Protein AF-A0A951ZK79-F1 (afdb_monomer_lite)

Secondary structure (DSSP, 8-state):
--SHHHHHHHHHHHHHHHHHHHTT-TT------S---HHHHHHHHHHHHHHHTT-HHHHHHHHHHHHHH-TT-HHHHHHHHHHHHHTT-HHHHHHHHHHHHHHHHHHH--

Sequence (110 aa):
MRYKDFSRFRFIMLTAILILANSIFSCSSAQNYSSSNKKAIKAFEIAYDWAMKRQDDKAIPKLEEAIQLDPRFAEPYMLLGEIYLDQKKYSLAESYYTQLIAINERRYAP

Radius of gyration: 23.03 Å; chains: 1; bounding box: 79×19×46 Å

pLDDT: mean 83.99, std 17.29, range [48.44, 98.19]

Foldseek 3Di:
DPPVVVVVVVVVVVVVVVVVVVVVPPPPPPPVWQDPQPQLVVLQVVLVVCVVVVVNVSNLVSLVVSCVSPVLGLSSLQSQLVNCVVVVVNVRSVVSVVSSVVSVCVVPDD

Structure (mmCIF, N/CA/C/O backbone):
data_AF-A0A951ZK79-F1
#
_entry.id   AF-A0A951ZK79-F1
#
loop_
_atom_site.group_PDB
_atom_site.id
_atom_site.type_symbol
_atom_site.label_atom_id
_atom_site.label_alt_id
_atom_site.label_comp_id
_atom_site.label_asym_id
_atom_site.label_entity_id
_atom_site.label_seq_id
_atom_site.pdbx_PDB_ins_code
_atom_site.Cartn_x
_atom_site.Cartn_y
_atom_site.Cartn_z
_atom_site.occupancy
_atom_site.B_iso_or_equiv
_atom_site.auth_seq_id
_atom_site.auth_comp_id
_atom_site.auth_asym_id
_atom_site.auth_atom_id
_atom_site.pdbx_PDB_model_num
ATOM 1 N N . MET A 1 1 ? 63.971 -4.662 23.000 1.00 49.78 1 MET A N 1
ATOM 2 C CA . MET A 1 1 ? 63.029 -5.256 22.021 1.00 49.78 1 MET A CA 1
ATOM 3 C C . MET A 1 1 ? 61.594 -5.042 22.506 1.00 49.78 1 MET A C 1
ATOM 5 O O . MET A 1 1 ? 61.064 -5.891 23.197 1.00 49.78 1 MET A O 1
ATOM 9 N N . ARG A 1 2 ? 60.987 -3.877 22.233 1.00 55.06 2 ARG A N 1
ATOM 10 C CA . ARG A 1 2 ? 59.657 -3.481 22.758 1.00 55.06 2 ARG A CA 1
ATOM 11 C C . ARG A 1 2 ? 58.756 -2.917 21.636 1.00 55.06 2 ARG A C 1
ATOM 13 O O . ARG A 1 2 ? 57.995 -1.989 21.853 1.00 55.06 2 ARG A O 1
ATOM 20 N N . TYR A 1 3 ? 58.933 -3.426 20.408 1.00 48.44 3 TYR A N 1
ATOM 21 C CA . TYR A 1 3 ? 58.300 -2.907 19.177 1.00 48.44 3 TYR A CA 1
ATOM 22 C C . TYR A 1 3 ? 57.356 -3.922 18.495 1.00 48.44 3 TYR A C 1
ATOM 24 O O . TYR A 1 3 ? 56.478 -3.533 17.732 1.00 48.44 3 TYR A O 1
ATOM 32 N N . LYS A 1 4 ? 57.494 -5.229 18.781 1.00 49.72 4 LYS A N 1
ATOM 33 C CA . LYS A 1 4 ? 56.663 -6.293 18.175 1.00 49.72 4 LYS A CA 1
ATOM 34 C C . LYS A 1 4 ? 55.264 -6.414 18.789 1.00 49.72 4 LYS A C 1
ATOM 36 O O . LYS A 1 4 ? 54.355 -6.863 18.100 1.00 49.72 4 LYS A O 1
ATOM 41 N N . ASP A 1 5 ? 55.080 -5.996 20.038 1.00 55.22 5 ASP A N 1
ATOM 42 C CA . ASP A 1 5 ? 53.776 -6.096 20.705 1.00 55.22 5 ASP A CA 1
ATOM 43 C C . ASP A 1 5 ? 52.844 -4.956 20.282 1.00 55.22 5 ASP A C 1
ATOM 45 O O . ASP A 1 5 ? 51.674 -5.187 19.985 1.00 55.22 5 ASP A O 1
ATOM 49 N N . PHE A 1 6 ? 53.379 -3.741 20.114 1.00 56.16 6 PHE A N 1
ATOM 50 C CA . PHE A 1 6 ? 52.604 -2.572 19.687 1.00 56.16 6 PHE A CA 1
ATOM 51 C C . PHE A 1 6 ? 51.996 -2.744 18.284 1.00 56.16 6 PHE A C 1
ATOM 53 O O . PHE A 1 6 ? 50.862 -2.333 18.046 1.00 56.16 6 PHE A O 1
ATOM 60 N N . SER A 1 7 ? 52.703 -3.407 17.358 1.00 61.25 7 SER A N 1
ATOM 61 C CA . SER A 1 7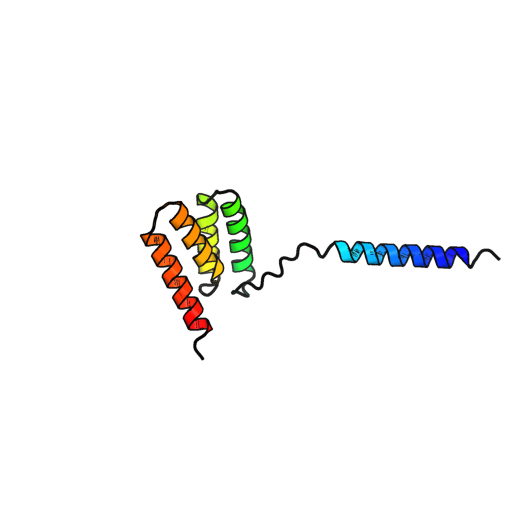 ? 52.188 -3.666 16.005 1.00 61.25 7 SER A CA 1
ATOM 62 C C . SER A 1 7 ? 51.066 -4.708 15.979 1.00 61.25 7 SER A C 1
ATOM 64 O O . SER A 1 7 ? 50.121 -4.557 15.206 1.00 61.25 7 SER A O 1
ATOM 66 N N . ARG A 1 8 ? 51.126 -5.720 16.854 1.00 61.47 8 ARG A N 1
ATOM 67 C CA . ARG A 1 8 ? 50.089 -6.754 17.003 1.00 61.47 8 ARG A CA 1
ATOM 68 C C . ARG A 1 8 ? 48.817 -6.187 17.625 1.00 61.47 8 ARG A C 1
ATOM 70 O O . ARG A 1 8 ? 47.735 -6.438 17.106 1.00 61.47 8 ARG A O 1
ATOM 77 N N . PHE A 1 9 ? 48.946 -5.346 18.653 1.00 60.41 9 PHE A N 1
ATOM 78 C CA . PHE A 1 9 ? 47.810 -4.622 19.236 1.00 60.41 9 PHE A CA 1
ATOM 79 C C . PHE A 1 9 ? 47.151 -3.672 18.236 1.00 60.41 9 PHE A C 1
ATOM 81 O O . PHE A 1 9 ? 45.927 -3.600 18.181 1.00 60.41 9 PHE A O 1
ATOM 88 N N . ARG A 1 10 ? 47.941 -2.990 17.396 1.00 61.41 10 ARG A N 1
ATOM 89 C CA . ARG A 1 10 ? 47.411 -2.098 16.356 1.00 61.41 10 ARG A CA 1
ATOM 90 C C . ARG A 1 10 ? 46.659 -2.862 15.264 1.00 61.41 10 ARG A C 1
ATOM 92 O O . ARG A 1 10 ? 45.635 -2.383 14.798 1.00 61.41 10 ARG A O 1
ATOM 99 N N . PHE A 1 11 ? 47.119 -4.060 14.904 1.00 65.50 11 PHE A N 1
ATOM 100 C CA . PHE A 1 11 ? 46.417 -4.942 13.966 1.00 65.50 11 PHE A CA 1
ATOM 101 C C . PHE A 1 11 ? 45.106 -5.479 14.549 1.00 65.50 11 PHE A C 1
ATOM 103 O O . PHE A 1 11 ? 44.089 -5.432 13.870 1.00 65.50 11 PHE A O 1
ATOM 110 N N . ILE A 1 12 ? 45.113 -5.914 15.813 1.00 66.88 12 ILE A N 1
ATOM 111 C CA . ILE A 1 12 ? 43.915 -6.403 16.515 1.00 66.88 12 ILE A CA 1
ATOM 112 C C . ILE A 1 12 ? 42.888 -5.272 16.714 1.00 66.88 12 ILE A C 1
ATOM 114 O O . ILE A 1 12 ? 41.692 -5.493 16.561 1.00 66.88 12 ILE A O 1
ATOM 118 N N . MET A 1 13 ? 43.337 -4.041 16.982 1.00 68.44 13 MET A N 1
ATOM 119 C CA . MET A 1 13 ? 42.470 -2.853 17.021 1.00 68.44 13 MET A CA 1
ATOM 120 C C . MET A 1 13 ? 41.857 -2.526 15.650 1.00 68.44 13 MET A C 1
ATOM 122 O O . MET A 1 13 ? 40.668 -2.232 15.568 1.00 68.44 13 MET A O 1
ATOM 126 N N . LEU A 1 14 ? 42.636 -2.592 14.565 1.00 67.19 14 LEU A N 1
ATOM 127 C CA . LEU A 1 14 ? 42.149 -2.294 13.211 1.00 67.19 14 LEU A CA 1
ATOM 128 C C . LEU A 1 14 ? 41.178 -3.361 12.687 1.00 67.19 14 LEU A C 1
ATOM 130 O O . LEU A 1 14 ? 40.186 -3.020 12.043 1.00 67.19 14 LEU A O 1
ATOM 134 N N . THR A 1 15 ? 41.413 -4.640 12.994 1.00 70.06 15 THR A N 1
ATOM 135 C CA . THR A 1 15 ? 40.476 -5.715 12.637 1.00 70.06 15 THR A CA 1
ATOM 136 C C . THR A 1 15 ? 39.200 -5.662 13.477 1.00 70.06 15 THR A C 1
ATOM 138 O O . THR A 1 15 ? 38.123 -5.897 12.936 1.00 70.06 15 THR A O 1
ATOM 141 N N . ALA A 1 16 ? 39.272 -5.266 14.753 1.00 65.69 16 ALA A N 1
ATOM 142 C CA . ALA A 1 16 ? 38.090 -5.055 15.593 1.00 65.69 16 ALA A CA 1
ATOM 143 C C . ALA A 1 16 ? 37.180 -3.923 15.070 1.00 65.69 16 ALA A C 1
ATOM 145 O O . ALA A 1 16 ? 35.959 -4.063 15.089 1.00 65.69 16 ALA A O 1
ATOM 146 N N . ILE A 1 17 ? 37.750 -2.841 14.525 1.00 65.62 17 ILE A N 1
ATOM 147 C CA . ILE A 1 17 ? 36.988 -1.735 13.911 1.00 65.62 17 ILE A CA 1
ATOM 148 C C . ILE A 1 17 ? 36.296 -2.179 12.604 1.00 65.62 17 ILE A C 1
ATOM 150 O O . ILE A 1 17 ? 35.152 -1.802 12.353 1.00 65.62 17 ILE A O 1
ATOM 154 N N . LEU A 1 18 ? 36.940 -3.033 11.800 1.00 63.09 18 LEU A N 1
ATOM 155 C CA . LEU A 1 18 ? 36.361 -3.611 10.574 1.00 63.09 18 LEU A CA 1
ATOM 156 C C . LEU A 1 18 ? 35.225 -4.612 10.849 1.00 63.09 18 LEU A C 1
ATOM 158 O O . LEU A 1 18 ? 34.260 -4.677 10.086 1.00 63.09 18 LEU A O 1
ATOM 162 N N . ILE A 1 19 ? 35.312 -5.381 11.938 1.00 65.56 19 ILE A N 1
ATOM 163 C CA . ILE A 1 19 ? 34.265 -6.335 12.339 1.00 65.56 19 ILE A CA 1
ATOM 164 C C . ILE A 1 19 ? 33.037 -5.592 12.886 1.00 65.56 19 ILE A C 1
ATOM 166 O O . ILE A 1 19 ? 31.910 -5.960 12.568 1.00 65.56 19 ILE A O 1
ATOM 170 N N . LEU A 1 20 ? 33.234 -4.492 13.621 1.00 60.03 20 LEU A N 1
ATOM 171 C CA . LEU A 1 20 ? 32.135 -3.653 14.115 1.00 60.03 20 LEU A CA 1
ATOM 172 C C . LEU A 1 20 ? 31.425 -2.861 13.000 1.00 60.03 20 LEU A C 1
ATOM 174 O O . LEU A 1 20 ? 30.233 -2.587 13.118 1.00 60.03 20 LEU A O 1
ATOM 178 N N . ALA A 1 21 ? 32.112 -2.544 11.897 1.00 57.22 21 ALA A N 1
ATOM 179 C CA . ALA A 1 21 ? 31.513 -1.862 10.746 1.00 57.22 21 ALA A CA 1
ATOM 180 C C . ALA A 1 21 ? 30.586 -2.763 9.900 1.00 57.22 21 ALA A C 1
ATOM 182 O O . ALA A 1 21 ? 29.674 -2.257 9.249 1.00 57.22 21 ALA A O 1
ATOM 183 N N . ASN A 1 22 ? 30.771 -4.090 9.928 1.00 57.34 22 ASN A N 1
ATOM 184 C CA . ASN A 1 22 ? 29.934 -5.036 9.173 1.00 57.34 22 ASN A CA 1
ATOM 185 C C . ASN A 1 22 ? 28.594 -5.353 9.861 1.00 57.34 22 ASN A C 1
ATOM 187 O O . ASN A 1 22 ? 27.657 -5.807 9.208 1.00 57.34 22 ASN A O 1
ATOM 191 N N . SER A 1 23 ? 28.463 -5.056 11.154 1.00 56.78 23 SER A N 1
ATOM 192 C CA . SER A 1 23 ? 27.232 -5.296 11.921 1.00 56.78 23 SER A CA 1
ATOM 193 C C . SER A 1 23 ? 26.179 -4.190 11.761 1.00 56.78 23 SER A C 1
ATOM 195 O O . SER A 1 23 ? 25.046 -4.357 12.202 1.00 56.78 23 SER A O 1
ATOM 197 N N . ILE A 1 24 ? 26.528 -3.059 11.133 1.00 57.28 24 ILE A N 1
ATOM 198 C CA . ILE A 1 24 ? 25.636 -1.894 10.963 1.00 57.28 24 ILE A CA 1
ATOM 199 C C . ILE A 1 24 ? 24.843 -1.973 9.644 1.00 57.28 24 ILE A C 1
ATOM 201 O O . ILE A 1 24 ? 23.862 -1.257 9.465 1.00 57.28 24 ILE A O 1
ATOM 205 N N . PHE A 1 25 ? 25.172 -2.900 8.738 1.00 56.06 25 PHE A N 1
ATOM 206 C CA . PHE A 1 25 ? 24.413 -3.084 7.493 1.00 56.06 25 PHE A CA 1
ATOM 207 C C . PHE A 1 25 ? 23.172 -3.983 7.649 1.00 56.06 25 PHE A C 1
ATOM 209 O O . PHE A 1 25 ? 22.625 -4.475 6.669 1.00 56.06 25 PHE A O 1
ATOM 216 N N . SER A 1 26 ? 22.697 -4.207 8.875 1.00 49.56 26 SER A N 1
ATOM 217 C CA . SER A 1 26 ? 21.471 -4.970 9.141 1.00 49.56 26 SER A CA 1
ATOM 218 C C . SER A 1 26 ? 20.305 -4.049 9.489 1.00 49.56 26 SER A C 1
ATOM 220 O O . SER A 1 26 ? 19.761 -4.116 10.580 1.00 49.56 26 SER A O 1
ATOM 222 N N . CYS A 1 27 ? 19.955 -3.155 8.565 1.00 56.09 27 CYS A N 1
ATOM 223 C CA . CYS A 1 27 ? 18.571 -2.740 8.300 1.00 56.09 27 CYS A CA 1
ATOM 224 C C . CYS A 1 27 ? 18.537 -1.891 7.020 1.00 56.09 27 CYS A C 1
ATOM 226 O O . CYS A 1 27 ? 18.042 -0.771 6.997 1.00 56.09 27 CYS A O 1
ATOM 228 N N . SER A 1 28 ? 19.133 -2.379 5.934 1.00 51.34 28 SER A N 1
ATOM 229 C CA . SER A 1 28 ? 18.596 -2.010 4.632 1.00 51.34 28 SER A CA 1
ATOM 230 C C . SER A 1 28 ? 17.682 -3.160 4.265 1.00 51.34 28 SER A C 1
ATOM 232 O O . SER A 1 28 ? 18.128 -4.229 3.854 1.00 51.34 28 SER A O 1
ATOM 234 N N . SER A 1 29 ? 16.383 -2.973 4.486 1.00 52.66 29 SER A N 1
ATOM 235 C CA . SER A 1 29 ? 15.380 -3.686 3.713 1.00 52.66 29 SER A CA 1
ATOM 236 C C . SER A 1 29 ? 15.644 -3.335 2.251 1.00 52.66 29 SER A C 1
ATOM 238 O O . SER A 1 29 ? 15.017 -2.444 1.688 1.00 52.66 29 SER A O 1
ATOM 240 N N . ALA A 1 30 ? 16.599 -4.021 1.621 1.00 54.00 30 ALA A N 1
ATOM 241 C CA . ALA A 1 30 ? 16.670 -4.149 0.177 1.00 54.00 30 ALA A CA 1
ATOM 242 C C . ALA A 1 30 ? 15.477 -5.017 -0.253 1.00 54.00 30 ALA A C 1
ATOM 244 O O . ALA A 1 30 ? 15.624 -6.114 -0.783 1.00 54.00 30 ALA A O 1
ATOM 245 N N . GLN A 1 31 ? 14.270 -4.554 0.072 1.00 59.38 31 GLN A N 1
ATOM 246 C CA . GLN A 1 31 ? 13.064 -5.003 -0.575 1.00 59.38 31 GLN A CA 1
ATOM 247 C C . GLN A 1 31 ? 13.169 -4.461 -1.992 1.00 59.38 31 GLN A C 1
ATOM 249 O O . GLN A 1 31 ? 13.301 -3.256 -2.212 1.00 59.38 31 GLN A O 1
ATOM 254 N N . ASN A 1 32 ? 13.202 -5.375 -2.956 1.00 75.31 32 ASN A N 1
ATOM 255 C CA . ASN A 1 32 ? 13.058 -5.009 -4.352 1.00 75.31 32 ASN A CA 1
ATOM 256 C C . ASN A 1 32 ? 11.607 -4.580 -4.541 1.00 75.31 32 ASN A C 1
ATOM 258 O O . ASN A 1 32 ? 10.751 -5.406 -4.849 1.00 75.31 32 ASN A O 1
ATOM 262 N N . TYR A 1 33 ? 11.341 -3.301 -4.284 1.00 88.44 33 TYR A N 1
ATOM 263 C CA . TYR A 1 33 ? 10.054 -2.712 -4.582 1.00 88.44 33 TYR A CA 1
ATOM 264 C C . TYR A 1 33 ? 9.810 -2.756 -6.079 1.00 88.44 33 TYR A C 1
ATOM 266 O O . TYR A 1 33 ? 10.717 -2.643 -6.905 1.00 88.44 33 TYR A O 1
ATOM 274 N N . SER A 1 34 ? 8.545 -2.873 -6.430 1.00 87.12 34 SER A N 1
ATOM 275 C CA . SER A 1 34 ? 8.119 -2.929 -7.811 1.00 87.12 34 SER A CA 1
ATOM 276 C C . SER A 1 34 ? 8.192 -1.566 -8.524 1.00 87.12 34 SER A C 1
ATOM 278 O O . SER A 1 34 ? 8.068 -1.489 -9.749 1.00 87.12 34 SER A O 1
ATOM 280 N N . SER A 1 35 ? 8.464 -0.509 -7.749 1.00 89.75 35 SER A N 1
ATOM 281 C CA . SER A 1 35 ? 8.809 0.843 -8.179 1.00 89.75 35 SER A CA 1
ATOM 282 C C . SER A 1 35 ? 10.278 1.161 -7.895 1.00 89.75 35 SER A C 1
ATOM 284 O O . SER A 1 35 ? 10.828 0.757 -6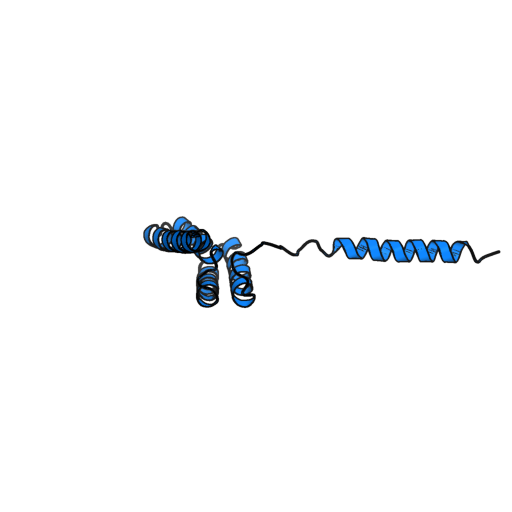.874 1.00 89.75 35 SER A O 1
ATOM 286 N N . SER A 1 36 ? 10.898 1.976 -8.753 1.00 90.44 36 SER A N 1
ATOM 287 C CA . SER A 1 36 ? 12.195 2.621 -8.494 1.00 90.44 36 SER A CA 1
ATOM 288 C C . SER A 1 36 ? 12.060 4.077 -8.015 1.00 90.44 36 SER A C 1
ATOM 290 O O . SER A 1 36 ? 13.066 4.769 -7.817 1.00 90.44 36 SER A O 1
ATOM 292 N N . ASN A 1 37 ? 10.833 4.589 -7.855 1.00 93.88 37 ASN A N 1
ATOM 293 C CA . ASN A 1 37 ? 10.580 5.963 -7.435 1.00 93.88 37 ASN A CA 1
ATOM 294 C C . ASN A 1 37 ? 10.774 6.108 -5.921 1.00 93.88 37 ASN A C 1
ATOM 296 O O . ASN A 1 37 ? 9.907 5.770 -5.120 1.00 93.88 37 ASN A O 1
ATOM 300 N N . LYS A 1 38 ? 11.900 6.710 -5.525 1.00 93.44 38 LYS A N 1
ATOM 301 C CA . LYS A 1 38 ? 12.260 6.936 -4.114 1.00 93.44 38 LYS A CA 1
ATOM 302 C C . LYS A 1 38 ? 11.196 7.691 -3.312 1.00 93.44 38 LYS A C 1
ATOM 304 O O . LYS A 1 38 ? 11.055 7.436 -2.120 1.00 93.44 38 LYS A O 1
ATOM 309 N N . LYS A 1 39 ? 10.470 8.634 -3.928 1.00 95.50 39 LYS A N 1
ATOM 310 C CA . LYS A 1 39 ? 9.407 9.375 -3.230 1.00 95.50 39 LYS A CA 1
ATOM 311 C C . LYS A 1 39 ? 8.206 8.470 -2.964 1.00 95.50 39 LYS A C 1
ATOM 313 O O . LYS A 1 39 ? 7.706 8.472 -1.845 1.00 95.50 39 LYS A O 1
ATOM 318 N N . ALA A 1 40 ? 7.801 7.686 -3.966 1.00 96.31 40 ALA A N 1
ATOM 319 C CA . ALA A 1 40 ? 6.705 6.727 -3.840 1.00 96.31 40 ALA A CA 1
ATOM 320 C C . ALA A 1 40 ? 7.027 5.663 -2.783 1.00 96.31 40 ALA A C 1
ATOM 322 O O . ALA A 1 40 ? 6.229 5.430 -1.881 1.00 96.31 40 ALA A O 1
ATOM 323 N N . ILE A 1 41 ? 8.242 5.105 -2.834 1.00 95.44 41 ILE A N 1
ATOM 324 C CA . ILE A 1 41 ? 8.751 4.140 -1.851 1.00 95.44 41 ILE A CA 1
ATOM 325 C C . ILE A 1 41 ? 8.686 4.719 -0.438 1.00 95.44 41 ILE A C 1
ATOM 327 O O . ILE A 1 41 ? 8.127 4.098 0.456 1.00 95.44 41 ILE A O 1
ATOM 331 N N . LYS A 1 42 ? 9.189 5.941 -0.234 1.00 95.94 42 LYS A N 1
ATOM 332 C CA . LYS A 1 42 ? 9.167 6.573 1.089 1.00 95.94 42 LYS A CA 1
ATOM 333 C C . LYS A 1 42 ? 7.741 6.801 1.603 1.00 95.94 42 LYS A C 1
ATOM 335 O O . LYS A 1 42 ? 7.488 6.623 2.791 1.00 95.94 42 LYS A O 1
ATOM 340 N N . ALA A 1 43 ? 6.817 7.212 0.732 1.00 97.19 43 ALA A N 1
ATOM 341 C CA . ALA A 1 43 ? 5.410 7.363 1.097 1.00 97.19 43 ALA A CA 1
ATOM 342 C C . ALA A 1 43 ? 4.791 6.015 1.507 1.00 97.19 43 ALA A C 1
ATOM 344 O O . ALA A 1 43 ? 4.128 5.945 2.542 1.00 97.19 43 ALA A O 1
ATOM 345 N N . PHE A 1 44 ? 5.085 4.943 0.763 1.00 97.44 44 PHE A N 1
ATOM 346 C CA . PHE A 1 44 ? 4.665 3.581 1.092 1.00 97.44 44 PHE A CA 1
ATOM 347 C C . PHE A 1 44 ? 5.252 3.084 2.417 1.00 97.44 44 PHE A C 1
ATOM 349 O O . PHE A 1 44 ? 4.507 2.572 3.240 1.00 97.44 44 PHE A O 1
ATOM 356 N N . GLU A 1 45 ? 6.546 3.276 2.674 1.00 95.25 45 GLU A N 1
ATOM 357 C CA . GLU A 1 45 ? 7.187 2.858 3.931 1.00 95.25 45 GLU A CA 1
ATOM 358 C C . GLU A 1 45 ? 6.543 3.526 5.151 1.00 95.25 45 GLU A C 1
ATOM 360 O O . GLU A 1 45 ? 6.270 2.872 6.158 1.00 95.25 45 GLU A O 1
ATOM 365 N N . ILE A 1 46 ? 6.243 4.826 5.044 1.00 96.19 46 ILE A N 1
ATOM 366 C CA . ILE A 1 46 ? 5.512 5.559 6.083 1.00 96.19 46 ILE A CA 1
ATOM 367 C C . ILE A 1 46 ? 4.112 4.966 6.253 1.00 96.19 46 ILE A C 1
ATOM 369 O O . ILE A 1 46 ? 3.672 4.737 7.377 1.00 96.19 46 ILE A O 1
ATOM 373 N N . ALA A 1 47 ? 3.403 4.724 5.151 1.00 97.25 47 ALA A N 1
ATOM 374 C CA . ALA A 1 47 ? 2.068 4.151 5.197 1.00 97.25 47 ALA A CA 1
ATOM 375 C C . ALA A 1 47 ? 2.046 2.750 5.818 1.00 97.25 47 ALA A C 1
ATOM 377 O O . ALA A 1 47 ? 1.160 2.449 6.613 1.00 97.25 47 ALA A O 1
ATOM 378 N N . TYR A 1 48 ? 3.034 1.920 5.489 1.00 95.88 48 TYR A N 1
ATOM 379 C CA . TYR A 1 48 ? 3.191 0.571 6.011 1.00 95.88 48 TYR A CA 1
ATOM 380 C C . TYR A 1 48 ? 3.383 0.591 7.530 1.00 95.88 48 TYR A C 1
ATOM 382 O O . TYR A 1 48 ? 2.694 -0.135 8.240 1.00 95.88 48 TYR A O 1
ATOM 390 N N . ASP A 1 49 ? 4.229 1.480 8.061 1.00 96.12 49 ASP A N 1
ATOM 391 C CA . ASP A 1 49 ? 4.384 1.652 9.514 1.00 96.12 49 ASP A CA 1
ATOM 392 C C . ASP A 1 49 ? 3.065 2.059 10.201 1.00 96.12 49 ASP A C 1
ATOM 394 O O . ASP A 1 49 ? 2.723 1.534 11.265 1.00 96.12 49 ASP A O 1
ATOM 398 N N . TRP A 1 50 ? 2.272 2.942 9.581 1.00 97.25 50 TRP A N 1
ATOM 399 C CA . TRP A 1 50 ? 0.941 3.288 10.094 1.00 97.25 50 TRP A CA 1
ATOM 400 C C . TRP A 1 50 ? -0.043 2.113 10.032 1.00 97.25 50 TRP A C 1
ATOM 402 O O . TRP A 1 50 ? -0.761 1.881 11.007 1.00 97.25 50 TRP A O 1
ATOM 412 N N . ALA A 1 51 ? -0.049 1.345 8.941 1.00 96.38 51 ALA A N 1
ATOM 413 C CA . ALA A 1 51 ? -0.902 0.168 8.774 1.00 96.38 51 ALA A CA 1
ATOM 414 C C . ALA A 1 51 ? -0.564 -0.927 9.800 1.00 96.38 51 ALA A C 1
ATOM 416 O O . ALA A 1 51 ? -1.456 -1.490 10.431 1.00 96.38 51 ALA A O 1
ATOM 417 N N . MET A 1 52 ? 0.726 -1.149 10.079 1.00 94.19 52 MET A N 1
ATOM 418 C CA . MET A 1 52 ? 1.178 -2.065 11.136 1.00 94.19 52 MET A CA 1
ATOM 419 C C . MET A 1 52 ? 0.689 -1.640 12.528 1.00 94.19 52 MET A C 1
ATOM 421 O O . MET A 1 52 ? 0.445 -2.481 13.393 1.00 94.19 52 MET A O 1
ATOM 425 N N . LYS A 1 53 ? 0.491 -0.334 12.742 1.00 95.88 53 LYS A N 1
ATOM 426 C CA . LYS A 1 53 ? -0.108 0.238 13.959 1.00 95.88 53 LYS A CA 1
ATOM 427 C C . LYS A 1 53 ? -1.639 0.285 13.917 1.00 95.88 53 LYS A C 1
ATOM 429 O O . LYS A 1 53 ? -2.232 0.852 14.835 1.00 95.88 53 LYS A O 1
ATOM 434 N N . ARG A 1 54 ? -2.270 -0.285 12.881 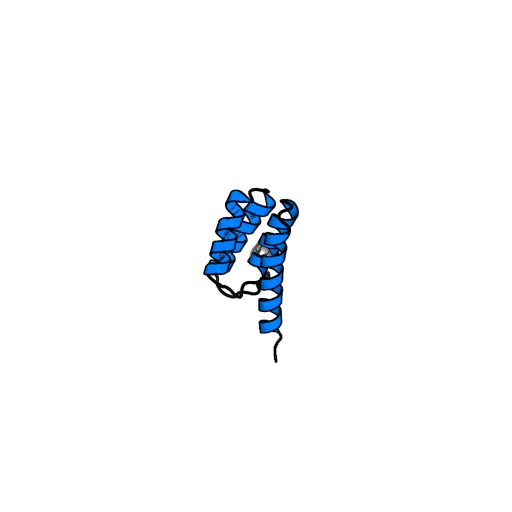1.00 94.19 54 ARG A N 1
ATOM 435 C CA . ARG A 1 54 ? -3.725 -0.274 12.633 1.00 94.19 54 ARG A CA 1
ATOM 436 C C . ARG A 1 54 ? -4.304 1.144 12.524 1.00 94.19 54 ARG A C 1
ATOM 438 O O . ARG A 1 54 ? -5.471 1.369 12.830 1.00 94.19 54 ARG A O 1
ATOM 445 N N . GLN A 1 55 ? -3.472 2.111 12.128 1.00 97.06 55 GLN A N 1
ATOM 446 C CA . GLN A 1 55 ? -3.859 3.506 11.889 1.00 97.06 55 GLN A CA 1
ATOM 447 C C . GLN A 1 55 ? -4.172 3.701 10.405 1.00 97.06 55 GLN A C 1
ATOM 449 O O . GLN A 1 55 ? -3.481 4.428 9.686 1.00 97.06 55 GLN A O 1
ATOM 454 N N . ASP A 1 56 ? -5.202 2.993 9.942 1.00 96.06 56 ASP A N 1
ATOM 455 C CA . ASP A 1 56 ? -5.600 2.954 8.532 1.00 96.06 56 ASP A CA 1
ATOM 456 C C . ASP A 1 56 ? -5.980 4.345 8.005 1.00 96.06 56 ASP A C 1
ATOM 458 O O . ASP A 1 56 ? -5.710 4.674 6.853 1.00 96.06 56 ASP A O 1
ATOM 462 N N . ASP A 1 57 ? -6.542 5.193 8.868 1.00 96.62 57 ASP A N 1
ATOM 463 C CA . ASP A 1 57 ? -6.887 6.591 8.596 1.00 96.62 57 ASP A CA 1
ATOM 464 C C . ASP A 1 57 ? -5.679 7.429 8.150 1.00 96.62 57 ASP A C 1
ATOM 466 O O . ASP A 1 57 ? -5.817 8.338 7.330 1.00 96.62 57 ASP A O 1
ATOM 470 N N . LYS A 1 58 ? -4.484 7.098 8.650 1.00 97.19 58 LYS A N 1
ATOM 471 C CA . LYS A 1 58 ? -3.218 7.734 8.258 1.00 97.19 58 LYS A CA 1
ATOM 472 C C . LYS A 1 58 ? -2.490 6.972 7.160 1.00 97.19 58 LYS A C 1
ATOM 474 O O . LYS A 1 58 ? -1.794 7.596 6.359 1.00 97.19 58 LYS A O 1
ATOM 479 N N . ALA A 1 59 ? -2.630 5.648 7.123 1.00 97.94 59 ALA A N 1
ATOM 480 C CA . ALA A 1 59 ? -1.980 4.803 6.128 1.00 97.94 59 ALA A CA 1
ATOM 481 C C . ALA A 1 59 ? -2.561 5.030 4.726 1.00 97.94 59 ALA A C 1
ATOM 483 O O . ALA A 1 59 ? -1.806 5.289 3.791 1.00 97.94 59 ALA A O 1
ATOM 484 N N . ILE A 1 60 ? -3.892 5.009 4.588 1.00 98.12 60 ILE A N 1
ATOM 485 C CA . ILE A 1 60 ? -4.602 5.142 3.305 1.00 98.12 60 ILE A CA 1
ATOM 486 C C . ILE A 1 60 ? -4.145 6.367 2.491 1.00 98.12 60 ILE A C 1
ATOM 488 O O . ILE A 1 60 ? -3.692 6.164 1.365 1.00 98.12 60 ILE A O 1
ATOM 492 N N . PRO A 1 61 ? -4.154 7.613 3.013 1.00 98.19 61 PRO A N 1
ATOM 493 C CA . PRO A 1 61 ? -3.751 8.773 2.213 1.00 98.19 61 PRO A CA 1
ATOM 494 C C . PRO A 1 61 ? -2.279 8.719 1.782 1.00 98.19 61 PRO A C 1
ATOM 496 O O . PRO A 1 61 ? -1.912 9.270 0.746 1.00 98.19 61 PRO A O 1
ATOM 499 N N . LYS A 1 62 ? -1.413 8.042 2.549 1.00 98.19 62 LYS A N 1
ATOM 500 C CA . LYS A 1 62 ? -0.009 7.834 2.173 1.00 98.19 62 LYS A CA 1
ATOM 501 C C . LYS A 1 62 ? 0.170 6.744 1.118 1.00 98.19 62 LYS A C 1
ATOM 503 O O . LYS A 1 62 ? 1.058 6.873 0.277 1.00 98.19 62 LYS A O 1
ATOM 508 N N . LEU A 1 63 ? -0.685 5.723 1.109 1.00 98.19 63 LEU A N 1
ATOM 509 C CA . LEU A 1 63 ? -0.734 4.740 0.021 1.00 98.19 63 LEU A CA 1
ATOM 510 C C . LEU A 1 63 ? -1.239 5.379 -1.271 1.00 98.19 63 LEU A C 1
ATOM 512 O O . LEU A 1 63 ? -0.646 5.168 -2.324 1.00 98.19 63 LEU A O 1
ATOM 516 N N . GLU A 1 64 ? -2.269 6.219 -1.189 1.00 97.88 64 GLU A N 1
ATOM 517 C CA . GLU A 1 64 ? -2.762 6.988 -2.335 1.00 97.88 64 GLU A CA 1
ATOM 518 C C . GLU A 1 64 ? -1.694 7.950 -2.874 1.00 97.88 64 GLU A C 1
ATOM 520 O O . GLU A 1 64 ? -1.502 8.035 -4.085 1.00 97.88 64 GLU A O 1
ATOM 525 N N . GLU A 1 65 ? -0.935 8.621 -1.999 1.00 97.94 65 GLU A N 1
ATOM 526 C CA . GLU A 1 65 ? 0.225 9.428 -2.401 1.00 97.94 65 GLU A CA 1
ATOM 527 C C . GLU A 1 65 ? 1.273 8.576 -3.138 1.00 97.94 65 GLU A C 1
ATOM 529 O O . GLU A 1 65 ? 1.768 8.978 -4.192 1.00 97.94 65 GLU A O 1
ATOM 534 N N . ALA A 1 66 ? 1.592 7.380 -2.632 1.00 97.69 66 ALA A N 1
ATOM 535 C CA . ALA A 1 66 ? 2.529 6.470 -3.290 1.00 97.69 66 ALA A CA 1
ATOM 536 C C . ALA A 1 66 ? 2.046 6.059 -4.694 1.00 97.69 66 ALA A C 1
ATOM 538 O O . ALA A 1 66 ? 2.846 6.056 -5.630 1.00 97.69 66 ALA A O 1
ATOM 539 N N . ILE A 1 67 ? 0.745 5.797 -4.854 1.00 97.38 67 ILE A N 1
ATOM 540 C CA . ILE A 1 67 ? 0.105 5.488 -6.144 1.00 97.38 67 ILE A CA 1
ATOM 541 C C . ILE A 1 67 ? 0.157 6.683 -7.101 1.00 97.38 67 ILE A C 1
ATOM 543 O O . ILE A 1 67 ? 0.452 6.519 -8.282 1.00 97.38 67 ILE A O 1
ATOM 547 N N . GLN A 1 68 ? -0.096 7.898 -6.612 1.00 97.38 68 GLN A N 1
ATOM 548 C CA . GLN A 1 68 ? -0.003 9.109 -7.432 1.00 97.38 68 GLN A CA 1
ATOM 549 C C . GLN A 1 68 ? 1.430 9.363 -7.913 1.00 97.38 68 GLN A C 1
ATOM 551 O O . GLN A 1 68 ? 1.641 9.817 -9.038 1.00 97.38 68 GLN A O 1
ATOM 556 N N . LEU A 1 69 ? 2.419 9.073 -7.064 1.00 97.25 69 LEU A N 1
ATOM 557 C CA . LEU A 1 69 ? 3.836 9.230 -7.384 1.00 97.25 69 LEU A CA 1
ATOM 558 C C . LEU A 1 69 ? 4.343 8.155 -8.353 1.00 97.25 69 LEU A C 1
ATOM 560 O O . LEU A 1 69 ? 5.205 8.450 -9.184 1.00 97.25 69 LEU A O 1
ATOM 564 N N . ASP A 1 70 ? 3.847 6.924 -8.242 1.00 95.75 70 ASP A N 1
ATOM 565 C CA . ASP A 1 70 ? 4.094 5.863 -9.214 1.00 95.75 70 ASP A CA 1
ATOM 566 C C . ASP A 1 70 ? 2.877 4.927 -9.354 1.00 95.75 70 ASP A C 1
ATOM 568 O O . ASP A 1 70 ? 2.702 3.999 -8.560 1.00 95.75 70 ASP A O 1
ATOM 572 N N . PRO A 1 71 ? 2.077 5.094 -10.423 1.00 95.19 71 PRO A N 1
ATOM 573 C CA . PRO A 1 71 ? 0.909 4.254 -10.663 1.00 95.19 71 PRO A CA 1
ATOM 574 C C . PRO A 1 71 ? 1.229 2.780 -10.926 1.00 95.19 71 PRO A C 1
ATOM 576 O O . PRO A 1 71 ? 0.323 1.954 -10.872 1.00 95.19 71 PRO A O 1
ATOM 579 N N . ARG A 1 72 ? 2.484 2.426 -11.237 1.00 93.62 72 ARG A N 1
ATOM 580 C CA . ARG A 1 72 ? 2.926 1.037 -11.455 1.00 93.62 72 ARG A CA 1
ATOM 581 C C . ARG A 1 72 ? 3.503 0.402 -10.188 1.00 93.62 72 ARG A C 1
ATOM 583 O O . ARG A 1 72 ? 3.955 -0.745 -10.249 1.00 93.62 72 ARG A O 1
ATOM 590 N N . PHE A 1 73 ? 3.493 1.122 -9.066 1.00 95.44 73 PHE 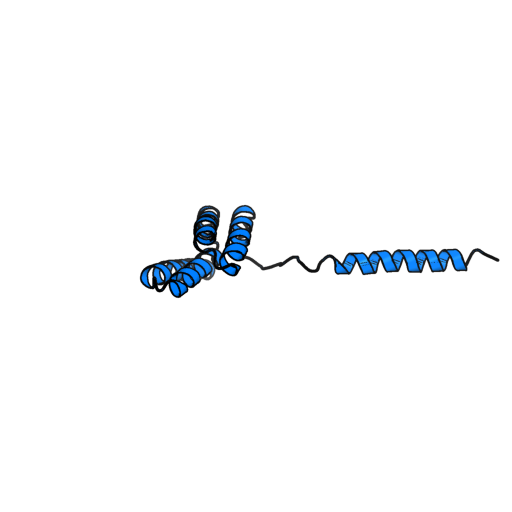A N 1
ATOM 591 C CA . PHE A 1 73 ? 3.942 0.613 -7.781 1.00 95.44 73 PHE A CA 1
ATOM 592 C C . PHE A 1 73 ? 2.871 -0.302 -7.183 1.00 95.44 73 PHE A C 1
ATOM 594 O O . PHE A 1 73 ? 1.855 0.166 -6.688 1.00 95.44 73 PHE A O 1
ATOM 601 N N . ALA A 1 74 ? 3.081 -1.611 -7.274 1.00 95.12 74 ALA A N 1
ATOM 602 C CA . ALA A 1 74 ? 2.115 -2.654 -6.935 1.00 95.12 74 ALA A CA 1
ATOM 603 C C . ALA A 1 74 ? 1.766 -2.721 -5.432 1.00 95.12 74 ALA A C 1
ATOM 605 O O . ALA A 1 74 ? 0.618 -2.953 -5.059 1.00 95.12 74 ALA A O 1
ATOM 606 N N . GLU A 1 75 ? 2.746 -2.505 -4.563 1.00 95.50 75 GLU A N 1
ATOM 607 C CA . GLU A 1 75 ? 2.665 -2.726 -3.120 1.00 95.50 75 GLU A CA 1
ATOM 608 C C . GLU A 1 75 ? 1.613 -1.838 -2.431 1.00 95.50 75 GLU A C 1
ATOM 610 O O . GLU A 1 75 ? 0.832 -2.370 -1.639 1.00 95.50 75 GLU A O 1
ATOM 615 N N . PRO A 1 76 ? 1.486 -0.535 -2.765 1.00 97.25 76 PRO A N 1
ATOM 616 C CA . PRO A 1 76 ? 0.374 0.283 -2.295 1.00 97.25 76 PRO A CA 1
ATOM 617 C C . PRO A 1 76 ? -1.024 -0.270 -2.605 1.00 97.25 76 PRO A C 1
ATOM 619 O O . PRO A 1 76 ? -1.891 -0.234 -1.735 1.00 97.25 76 PRO A O 1
ATOM 622 N N . TYR A 1 77 ? -1.255 -0.802 -3.813 1.00 97.56 77 TYR A N 1
ATOM 623 C CA . TYR A 1 77 ? -2.560 -1.367 -4.188 1.00 97.56 77 TYR A CA 1
ATOM 624 C C . TYR A 1 77 ? -2.868 -2.631 -3.391 1.00 97.56 77 TYR A C 1
ATOM 626 O O . TYR A 1 77 ? -4.001 -2.825 -2.954 1.00 97.56 77 TYR A O 1
ATOM 634 N N . MET A 1 78 ? -1.854 -3.473 -3.180 1.00 96.56 78 MET A N 1
ATOM 635 C CA . MET A 1 78 ? -1.979 -4.683 -2.371 1.00 96.56 78 MET A CA 1
ATOM 636 C C . MET A 1 78 ? -2.372 -4.340 -0.931 1.00 96.56 78 MET A C 1
ATOM 638 O O . MET A 1 78 ? -3.354 -4.880 -0.424 1.00 96.56 78 MET A O 1
ATOM 642 N N . LEU A 1 79 ? -1.667 -3.388 -0.310 1.00 97.00 79 LEU A N 1
ATOM 643 C CA . LEU A 1 79 ? -1.928 -2.998 1.075 1.00 97.00 79 LEU A CA 1
ATOM 644 C C . LEU A 1 79 ? -3.276 -2.279 1.238 1.00 97.00 79 LEU A C 1
ATOM 646 O O . LEU A 1 79 ? -3.976 -2.524 2.216 1.00 97.00 79 LEU A O 1
ATOM 650 N N . LEU A 1 80 ? -3.690 -1.438 0.280 1.00 98.00 80 LEU A N 1
ATOM 651 C CA . LEU A 1 80 ? -5.043 -0.862 0.279 1.00 98.00 80 LEU A CA 1
ATOM 652 C C . LEU A 1 80 ? -6.114 -1.951 0.177 1.00 98.00 80 LEU A C 1
ATOM 654 O O . LEU A 1 80 ? -7.110 -1.894 0.897 1.00 98.00 80 LEU A O 1
ATOM 658 N N . GLY A 1 81 ? -5.900 -2.955 -0.678 1.00 97.44 81 GLY A N 1
ATOM 659 C CA . GLY A 1 81 ? -6.768 -4.126 -0.772 1.00 97.44 81 GLY A CA 1
ATOM 660 C C . GLY A 1 81 ? -6.930 -4.828 0.577 1.00 97.44 81 GLY A C 1
ATOM 661 O O . GLY A 1 81 ? -8.058 -5.030 1.021 1.00 97.44 81 GLY A O 1
ATOM 662 N N . GLU A 1 82 ? -5.821 -5.115 1.264 1.00 97.00 82 GLU A N 1
ATOM 663 C CA . GLU A 1 82 ? -5.817 -5.756 2.588 1.00 97.00 82 GLU A CA 1
ATOM 664 C C . GLU A 1 82 ? -6.538 -4.912 3.647 1.00 97.00 82 GLU A C 1
ATOM 666 O O . GLU A 1 82 ? -7.429 -5.413 4.333 1.00 97.00 82 GLU A O 1
ATOM 671 N N . ILE A 1 83 ? -6.233 -3.613 3.724 1.00 97.44 83 ILE A N 1
ATOM 672 C CA . ILE A 1 83 ? -6.898 -2.681 4.647 1.00 97.44 83 ILE A CA 1
ATOM 673 C C . ILE A 1 83 ? -8.416 -2.678 4.413 1.00 97.44 83 ILE A C 1
ATOM 675 O O . ILE A 1 83 ? -9.206 -2.744 5.357 1.00 97.44 83 ILE A O 1
ATOM 679 N N . TYR A 1 84 ? -8.864 -2.626 3.155 1.00 97.94 84 TYR A N 1
ATOM 680 C CA . TYR A 1 84 ? -10.295 -2.622 2.855 1.00 97.94 84 TYR A CA 1
ATOM 681 C C . TYR A 1 84 ? -10.968 -3.982 3.068 1.00 97.94 84 TYR A C 1
ATOM 683 O O . TYR A 1 84 ? -12.147 -4.003 3.437 1.00 97.94 84 TYR A O 1
ATOM 691 N N . LEU A 1 85 ? -10.250 -5.098 2.906 1.00 96.94 85 LEU A N 1
ATOM 692 C CA . LEU A 1 85 ? -10.739 -6.421 3.303 1.00 96.94 85 LEU A CA 1
ATOM 693 C C . LEU A 1 85 ? -10.969 -6.498 4.814 1.00 96.94 85 LEU A C 1
ATOM 695 O O . LEU A 1 85 ? -12.047 -6.921 5.238 1.00 96.94 85 LEU A O 1
ATOM 699 N N . ASP A 1 86 ? -10.012 -6.026 5.615 1.00 95.94 86 ASP A N 1
ATOM 700 C CA . ASP A 1 86 ? -10.116 -5.985 7.078 1.00 95.94 86 ASP A CA 1
ATOM 701 C C . ASP A 1 86 ? -11.291 -5.107 7.539 1.00 95.94 86 ASP A C 1
ATOM 703 O O . ASP A 1 86 ? -12.012 -5.440 8.485 1.00 95.94 86 ASP A O 1
ATOM 707 N N . GLN A 1 87 ? -11.562 -4.020 6.811 1.00 96.44 87 GLN A N 1
ATOM 708 C CA . GLN A 1 87 ? -12.723 -3.150 7.024 1.00 96.44 87 GLN A CA 1
ATOM 709 C C . GLN A 1 87 ? -14.044 -3.717 6.470 1.00 96.44 87 GLN A C 1
ATOM 711 O O . GLN A 1 87 ? -15.076 -3.048 6.565 1.00 96.44 87 GLN A O 1
ATOM 716 N N . LYS A 1 88 ? -14.043 -4.926 5.890 1.00 97.69 88 LYS A N 1
ATOM 717 C CA . LYS A 1 88 ? -15.197 -5.575 5.232 1.00 97.69 88 LYS A CA 1
ATOM 718 C C . LYS A 1 88 ? -15.776 -4.780 4.054 1.00 97.69 88 LYS A C 1
ATOM 720 O O . LYS A 1 88 ? -16.928 -4.972 3.664 1.00 97.69 88 LYS A O 1
ATOM 725 N N . LYS A 1 89 ? -14.985 -3.887 3.460 1.00 97.88 89 LYS A N 1
ATOM 726 C CA . LYS A 1 89 ? -15.347 -3.091 2.281 1.00 97.88 89 LYS A CA 1
ATOM 727 C C . LYS A 1 89 ? -14.927 -3.832 1.012 1.00 97.88 89 LYS A C 1
ATOM 729 O O . LYS A 1 89 ? -14.058 -3.383 0.268 1.00 97.88 89 LYS A O 1
ATOM 734 N N . TYR A 1 90 ? -15.563 -4.975 0.767 1.00 96.38 90 TYR A N 1
ATOM 735 C CA . TYR A 1 90 ? -15.152 -5.921 -0.276 1.00 96.38 90 TYR A CA 1
ATOM 736 C C . TYR A 1 90 ? -15.107 -5.311 -1.680 1.00 96.38 90 TYR A C 1
ATOM 738 O O . TYR A 1 90 ? -14.150 -5.547 -2.405 1.00 96.38 90 TYR A O 1
ATOM 746 N N . SER A 1 91 ? -16.075 -4.463 -2.038 1.00 97.25 91 SER A N 1
ATOM 747 C CA . SER A 1 91 ? -16.113 -3.812 -3.357 1.00 97.25 91 SER A CA 1
ATOM 748 C C . SER A 1 91 ? -14.924 -2.875 -3.598 1.00 97.25 91 SER A C 1
ATOM 750 O O . SER A 1 91 ? -14.428 -2.768 -4.716 1.00 97.25 91 SER A O 1
ATOM 752 N N . LEU A 1 92 ? -14.444 -2.197 -2.549 1.00 96.06 92 LEU A N 1
ATOM 753 C CA . LEU A 1 92 ? -13.247 -1.359 -2.642 1.00 96.06 92 LEU A CA 1
ATOM 754 C C . LEU A 1 92 ? -11.992 -2.224 -2.752 1.00 96.06 92 LEU A C 1
ATOM 756 O O . LEU A 1 92 ? -11.158 -1.969 -3.617 1.00 96.06 92 LEU A O 1
ATOM 760 N N . ALA A 1 93 ? -11.884 -3.268 -1.930 1.00 97.50 93 ALA A N 1
ATOM 761 C CA . ALA A 1 93 ? -10.766 -4.203 -1.998 1.00 97.50 93 ALA A CA 1
ATOM 762 C C . ALA A 1 93 ? -10.644 -4.862 -3.383 1.00 97.50 93 ALA A C 1
ATOM 764 O O . ALA A 1 93 ? -9.562 -4.882 -3.964 1.00 97.50 93 ALA A O 1
ATOM 765 N N . GLU A 1 94 ? -11.760 -5.329 -3.949 1.00 96.69 94 GLU A N 1
ATOM 766 C CA . GLU A 1 94 ? -11.822 -5.912 -5.293 1.00 96.69 94 GLU A CA 1
ATOM 767 C C . GLU A 1 94 ? -11.322 -4.935 -6.364 1.00 96.69 94 GLU A C 1
ATOM 769 O O . GLU A 1 94 ? -10.530 -5.314 -7.229 1.00 96.69 94 GLU A O 1
ATOM 774 N N . SER A 1 95 ? -11.714 -3.660 -6.278 1.00 97.19 95 SER A N 1
ATOM 775 C CA . SER A 1 95 ? -11.236 -2.622 -7.197 1.00 97.19 95 SER A CA 1
ATOM 776 C C . SER A 1 95 ? -9.711 -2.466 -7.150 1.00 97.19 95 SER A C 1
ATOM 778 O O . SER A 1 95 ? -9.057 -2.447 -8.197 1.00 97.19 95 SER A O 1
ATOM 780 N N . TYR A 1 96 ? -9.118 -2.414 -5.953 1.00 97.31 96 TYR A N 1
ATOM 781 C CA . TYR A 1 96 ? -7.665 -2.291 -5.801 1.00 97.31 96 TYR A CA 1
ATOM 782 C C . TYR A 1 96 ? -6.914 -3.551 -6.247 1.00 97.31 96 TYR A C 1
ATOM 784 O O . TYR A 1 96 ? -5.891 -3.437 -6.925 1.00 97.31 96 TYR A O 1
ATOM 792 N N . TYR A 1 9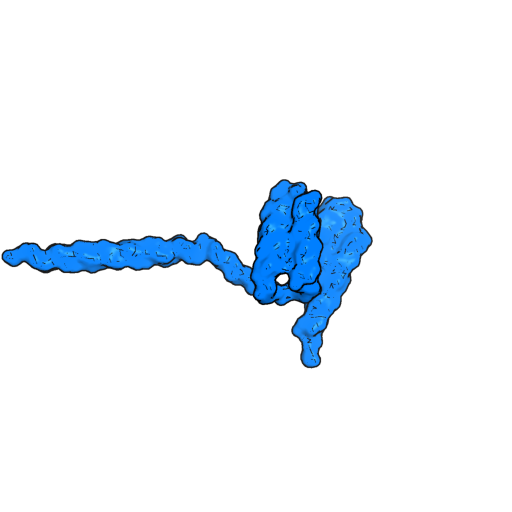7 ? -7.438 -4.748 -5.970 1.00 96.69 9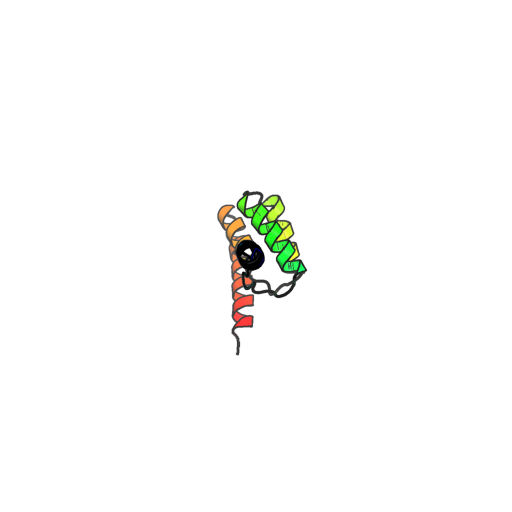7 TYR A N 1
ATOM 793 C CA . TYR A 1 97 ? -6.838 -5.986 -6.474 1.00 96.69 97 TYR A CA 1
ATOM 794 C C . TYR A 1 97 ? -6.934 -6.114 -7.994 1.00 96.69 97 TYR A C 1
ATOM 796 O O . TYR A 1 97 ? -5.989 -6.574 -8.630 1.00 96.69 97 TYR A O 1
ATOM 804 N N . THR A 1 98 ? -8.025 -5.649 -8.600 1.00 96.31 98 THR A N 1
ATOM 805 C CA . THR A 1 98 ? -8.166 -5.632 -10.063 1.00 96.31 98 THR A CA 1
ATOM 806 C C . THR A 1 98 ? -7.117 -4.720 -10.700 1.00 96.31 98 THR A C 1
ATOM 808 O O . THR A 1 98 ? -6.475 -5.092 -11.683 1.00 96.31 98 THR A O 1
ATOM 811 N N . GLN A 1 99 ? -6.878 -3.548 -10.106 1.00 94.88 99 GLN A N 1
ATOM 812 C CA . GLN A 1 99 ? -5.817 -2.639 -10.546 1.00 94.88 99 GLN A CA 1
ATOM 813 C C . GLN A 1 99 ? -4.426 -3.263 -10.376 1.00 94.88 99 GLN A C 1
ATOM 815 O O . GLN A 1 99 ? -3.608 -3.187 -11.292 1.00 94.88 99 GLN A O 1
ATOM 820 N N . LEU A 1 100 ? -4.175 -3.943 -9.254 1.00 94.75 100 LEU A N 1
ATOM 821 C CA . LEU A 1 100 ? -2.931 -4.674 -9.011 1.00 94.75 100 LEU A CA 1
ATOM 822 C C . LEU A 1 100 ? -2.676 -5.752 -10.077 1.00 94.75 100 LEU A C 1
ATOM 824 O O . LEU A 1 100 ? -1.568 -5.845 -10.609 1.00 94.75 100 LEU A O 1
ATOM 828 N N . ILE A 1 101 ? -3.699 -6.541 -10.421 1.00 94.12 101 ILE A N 1
ATOM 829 C CA . ILE A 1 101 ? -3.612 -7.563 -11.474 1.00 94.12 101 ILE A CA 1
ATOM 830 C C . ILE A 1 101 ? -3.295 -6.908 -12.818 1.00 94.12 101 ILE A C 1
ATOM 832 O O . ILE A 1 101 ? -2.368 -7.348 -13.493 1.00 94.12 101 ILE A O 1
ATOM 836 N N . ALA A 1 102 ? -3.977 -5.815 -13.170 1.00 93.31 102 ALA A N 1
ATOM 837 C CA . ALA A 1 102 ? -3.721 -5.091 -14.414 1.00 93.31 102 ALA A CA 1
ATOM 838 C C . ALA A 1 102 ? -2.286 -4.528 -14.491 1.00 93.31 102 ALA A C 1
ATOM 840 O O . ALA A 1 102 ? -1.675 -4.513 -15.561 1.00 93.31 102 ALA A O 1
ATOM 841 N N . ILE A 1 103 ? -1.719 -4.075 -13.367 1.00 91.12 103 ILE A N 1
ATOM 842 C CA . ILE A 1 103 ? -0.322 -3.617 -13.292 1.00 91.12 103 ILE A CA 1
ATOM 843 C C . ILE A 1 103 ? 0.642 -4.783 -13.513 1.00 91.12 103 ILE A C 1
ATOM 845 O O . ILE A 1 103 ? 1.605 -4.645 -14.273 1.00 91.12 103 ILE A O 1
ATOM 849 N N . ASN A 1 104 ? 0.385 -5.922 -12.868 1.00 86.25 104 ASN A N 1
ATOM 850 C CA . ASN A 1 104 ? 1.213 -7.114 -13.005 1.00 86.25 104 ASN A CA 1
ATOM 851 C C . ASN A 1 104 ? 1.140 -7.681 -14.428 1.00 86.25 104 ASN A C 1
ATOM 853 O O . ASN A 1 104 ? 2.179 -7.941 -15.023 1.00 86.25 104 ASN A O 1
ATOM 857 N N . GLU A 1 105 ? -0.044 -7.787 -15.025 1.00 88.75 105 GLU A N 1
ATOM 858 C CA . GLU A 1 105 ? -0.215 -8.241 -16.409 1.00 88.75 105 GLU A CA 1
ATOM 859 C C . GLU A 1 105 ? 0.580 -7.368 -17.390 1.00 88.75 105 GLU A C 1
ATOM 861 O O . GLU A 1 105 ? 1.364 -7.879 -18.186 1.00 88.75 105 GLU A O 1
ATOM 866 N N . ARG A 1 106 ? 0.497 -6.037 -17.257 1.00 83.12 106 ARG A N 1
ATOM 867 C CA . ARG A 1 106 ? 1.311 -5.107 -18.060 1.00 83.12 106 ARG A CA 1
ATOM 868 C C . ARG A 1 106 ? 2.815 -5.238 -17.824 1.00 83.12 106 ARG A C 1
ATOM 870 O O . ARG A 1 106 ? 3.594 -4.778 -18.652 1.00 83.12 106 ARG A O 1
ATOM 877 N N . ARG A 1 107 ? 3.246 -5.776 -16.680 1.00 79.75 107 ARG A N 1
ATOM 878 C CA . ARG A 1 107 ? 4.665 -6.026 -16.386 1.00 79.75 107 ARG A CA 1
ATOM 879 C C . ARG A 1 107 ? 5.173 -7.309 -17.052 1.00 79.75 107 ARG A C 1
ATOM 881 O O . ARG A 1 107 ? 6.350 -7.347 -17.391 1.00 79.75 107 ARG A O 1
ATOM 888 N N . TYR A 1 108 ? 4.319 -8.320 -17.218 1.00 70.50 108 TYR A N 1
ATOM 889 C CA . TYR A 1 108 ? 4.673 -9.634 -17.777 1.00 70.50 108 TYR A CA 1
ATOM 890 C C . TYR A 1 108 ? 4.244 -9.837 -19.239 1.00 70.50 108 TYR A C 1
ATOM 892 O O . TYR A 1 108 ? 4.530 -10.890 -19.806 1.00 70.50 108 TYR A O 1
ATOM 900 N N . ALA A 1 109 ? 3.580 -8.856 -19.856 1.00 63.91 109 ALA A N 1
ATOM 901 C CA . ALA A 1 109 ? 3.320 -8.860 -21.291 1.00 63.91 109 ALA A CA 1
ATOM 902 C C . ALA A 1 109 ? 4.658 -8.773 -22.073 1.00 63.91 109 ALA A C 1
ATOM 904 O O . ALA A 1 109 ? 5.429 -7.847 -21.803 1.00 63.91 109 ALA A O 1
ATOM 905 N N . PRO A 1 110 ? 4.958 -9.737 -22.969 1.00 53.06 110 PRO A N 1
ATOM 906 C CA . PRO A 1 110 ? 6.213 -9.806 -23.724 1.00 53.06 110 PRO A CA 1
ATOM 907 C C . PRO A 1 110 ? 6.352 -8.722 -24.800 1.00 53.06 110 PRO A C 1
ATOM 909 O O . PRO A 1 110 ? 5.314 -8.239 -25.309 1.00 53.06 110 PRO A O 1
#